Protein AF-A0A8T5A8F9-F1 (afdb_monomer)

Sequence (119 aa):
MREKPCGLSSVQFSYGGITLTHRQEPTAAGVIIHLHKEDAMFGSHRSMHLAIAKGVNMRRLVAETLGGKTGTNKGKGGHMHWFDPIVNFWRVPIVGAVWPHAGAALAFKMKGKDNVAVV

Solvent-accessible surface area (backbone atoms only — not comparable to full-atom values): 6823 Å² total; per-residue (Å²): 143,77,86,79,81,80,86,67,91,76,71,76,73,76,85,68,82,78,60,76,38,82,95,43,48,66,62,24,56,68,53,44,81,76,53,61,54,81,24,39,38,46,28,48,54,62,29,52,40,43,44,53,58,54,59,50,60,63,69,26,50,51,28,9,47,73,48,29,68,73,11,61,56,46,23,75,38,31,77,50,36,47,47,39,81,87,35,30,36,38,38,31,52,54,86,75,64,41,62,71,57,48,52,52,32,54,53,23,56,77,68,74,42,96,51,55,53,48,101

Foldseek 3Di:
DDDDPPDPPPQPQVPPDAQEDPPCLVVLVVVLVPADLQAAEEAEQNCPSNCVSLPPDPVQQVCLQRLDCSHQVGVPCHNQFHAHNRSNYTYDHDPPPSVVVQCVQVVCVVVVHPHHYHD

Nearest PDB structures (foldseek):
  3exg-assembly6_W  TM=9.117E-01  e=4.578E-07  Homo sapiens
  3exh-assembly2_E  TM=9.179E-01  e=1.067E-06  Homo sapiens
  3exg-assembly8_3  TM=9.126E-01  e=1.684E-06  Homo sapiens
  3exg-assembly4_O  TM=9.006E-01  e=1.385E-06  Homo sapiens
  6cer-assembly1_C  TM=9.119E-01  e=3.679E-06  Homo sapiens

Radius of gyration: 17.14 Å; Cα contacts (8 Å, |Δi|>4): 182; chains: 1; bounding box: 29×31×66 Å

pLDDT: mean 85.23, std 20.07, range [26.69, 98.12]

Secondary structure (DSSP, 8-state):
--PPP-S-TT-----------TT-HHHHHHHHTT--TTSEEEE-TT-HHHHHHTT--HHHHHHHHTT-TTSTTTTSSTTT--EETTTTEEE--STTTTGGGGHHHHHHHHTT----EE-

Mean predicted aligned error: 7.46 Å

Structure (mmCIF, N/CA/C/O backbone):
data_AF-A0A8T5A8F9-F1
#
_entry.id   AF-A0A8T5A8F9-F1
#
loop_
_atom_site.group_PDB
_atom_site.id
_atom_site.type_symbol
_atom_site.label_atom_id
_atom_site.label_alt_id
_atom_site.label_comp_id
_atom_site.label_asym_id
_atom_site.label_entity_id
_atom_site.label_seq_id
_atom_site.pdbx_PDB_ins_code
_atom_site.Cartn_x
_atom_site.Cartn_y
_atom_site.Cartn_z
_atom_site.occupancy
_atom_site.B_iso_or_equiv
_atom_site.auth_seq_id
_atom_site.auth_comp_id
_atom_site.auth_asym_id
_atom_site.auth_atom_id
_atom_site.pdbx_PDB_model_num
ATOM 1 N N . MET A 1 1 ? 12.887 1.770 -52.332 1.00 34.00 1 MET A N 1
ATOM 2 C CA . MET A 1 1 ? 12.378 0.522 -51.722 1.00 34.00 1 MET A CA 1
ATOM 3 C C . MET A 1 1 ? 13.400 0.011 -50.711 1.00 34.00 1 MET A C 1
ATOM 5 O O . MET A 1 1 ? 14.345 -0.659 -51.093 1.00 34.00 1 MET A O 1
ATOM 9 N N . ARG A 1 2 ? 13.272 0.394 -49.438 1.00 28.30 2 ARG A N 1
ATOM 10 C CA . ARG A 1 2 ? 13.910 -0.286 -48.300 1.00 28.30 2 ARG A CA 1
ATOM 11 C C . ARG A 1 2 ? 12.862 -0.314 -47.199 1.00 28.30 2 ARG A C 1
ATOM 13 O O . ARG A 1 2 ? 12.291 0.724 -46.871 1.00 28.30 2 ARG A O 1
ATOM 20 N N . GLU A 1 3 ? 12.526 -1.518 -46.774 1.00 33.78 3 GLU A N 1
ATOM 21 C CA . GLU A 1 3 ? 11.400 -1.823 -45.904 1.00 33.78 3 GLU A CA 1
ATOM 22 C C . GLU A 1 3 ? 11.556 -1.144 -44.540 1.00 33.78 3 GLU A C 1
ATOM 24 O O . GLU A 1 3 ? 12.633 -1.141 -43.946 1.00 33.78 3 GLU A O 1
ATOM 29 N N . LYS A 1 4 ? 10.472 -0.526 -44.060 1.00 30.77 4 LYS A N 1
ATOM 30 C CA . LYS A 1 4 ? 10.391 0.042 -42.714 1.00 30.77 4 LYS A CA 1
ATOM 31 C C . LYS A 1 4 ? 10.231 -1.115 -41.720 1.00 30.77 4 LYS A C 1
ATOM 33 O O . LYS A 1 4 ? 9.219 -1.810 -41.809 1.00 30.77 4 LYS A O 1
ATOM 38 N N . PRO A 1 5 ? 11.142 -1.305 -40.750 1.00 35.00 5 PRO A N 1
ATOM 39 C CA . PRO A 1 5 ? 10.903 -2.231 -39.656 1.00 35.00 5 PRO A CA 1
ATOM 40 C C . PRO A 1 5 ? 9.732 -1.694 -38.836 1.00 35.00 5 PRO A C 1
ATOM 42 O O . PRO A 1 5 ? 9.750 -0.555 -38.364 1.00 35.00 5 PRO A O 1
ATOM 45 N N . CYS A 1 6 ? 8.686 -2.499 -38.705 1.00 29.19 6 CYS A N 1
ATOM 46 C CA . CYS A 1 6 ? 7.552 -2.223 -37.841 1.00 29.19 6 CYS A CA 1
ATOM 47 C C . CYS A 1 6 ? 8.036 -2.106 -36.384 1.00 29.19 6 CYS A C 1
ATOM 49 O O . CYS A 1 6 ? 8.247 -3.113 -35.723 1.00 29.19 6 CYS A O 1
ATOM 51 N N . GLY A 1 7 ? 8.280 -0.873 -35.926 1.00 31.39 7 GLY A N 1
ATOM 52 C CA . GLY A 1 7 ? 7.985 -0.330 -34.590 1.00 31.39 7 GLY A CA 1
ATOM 53 C C . GLY A 1 7 ? 8.422 -1.054 -33.306 1.00 31.39 7 GLY A C 1
ATOM 54 O O . GLY A 1 7 ? 8.072 -0.565 -32.238 1.00 31.39 7 GLY A O 1
ATOM 55 N N . LEU A 1 8 ? 9.151 -2.170 -33.354 1.00 36.25 8 LEU A N 1
ATOM 56 C CA . LEU A 1 8 ? 9.550 -2.948 -32.170 1.00 36.25 8 LEU A CA 1
ATOM 57 C C . LEU A 1 8 ? 11.026 -2.791 -31.779 1.00 36.25 8 LEU A C 1
ATOM 59 O O . LEU A 1 8 ? 11.438 -3.303 -30.743 1.00 36.25 8 LEU A O 1
ATOM 63 N N . SER A 1 9 ? 11.832 -2.066 -32.557 1.00 26.69 9 SER A N 1
ATOM 64 C CA . SER A 1 9 ? 13.288 -1.991 -32.360 1.00 26.69 9 SER A CA 1
ATOM 65 C C . SER A 1 9 ? 13.777 -0.805 -31.513 1.00 26.69 9 SER A C 1
ATOM 67 O O . SER A 1 9 ? 14.969 -0.517 -31.512 1.00 26.69 9 SER A O 1
ATOM 69 N N . SER A 1 10 ? 12.892 -0.103 -30.795 1.00 29.20 10 SER A N 1
ATOM 70 C CA . SER A 1 10 ? 13.265 1.018 -29.908 1.00 29.20 10 SER A CA 1
ATOM 71 C C . SER A 1 10 ? 12.609 0.983 -28.525 1.00 29.20 10 SER A C 1
ATOM 73 O O . SER A 1 10 ? 12.695 1.955 -27.776 1.00 29.20 10 SER A O 1
ATOM 75 N N . VAL A 1 11 ? 12.006 -0.144 -28.131 1.00 36.97 11 VAL A N 1
ATOM 76 C CA . VAL A 1 11 ? 11.713 -0.391 -26.715 1.00 36.97 11 VAL A CA 1
ATOM 77 C C . VAL A 1 11 ? 13.002 -0.919 -26.094 1.00 36.97 11 VAL A C 1
ATOM 79 O O . VAL A 1 11 ? 13.253 -2.121 -26.084 1.00 36.97 11 VAL A O 1
ATOM 82 N N . GLN A 1 12 ? 13.848 -0.018 -25.589 1.00 32.62 12 GLN A N 1
ATOM 83 C CA . GLN A 1 12 ? 14.759 -0.377 -24.505 1.00 32.62 12 GLN A CA 1
ATOM 84 C C . GLN A 1 12 ? 13.871 -0.871 -23.357 1.00 32.62 12 GLN A C 1
ATOM 86 O O . GLN A 1 12 ? 13.381 -0.080 -22.554 1.00 32.62 12 GLN A O 1
ATOM 91 N N . PHE A 1 13 ? 13.589 -2.178 -23.324 1.00 41.94 13 PHE A N 1
ATOM 92 C CA . PHE A 1 13 ? 13.074 -2.843 -22.136 1.00 41.94 13 PHE A CA 1
ATOM 93 C C . PHE A 1 13 ? 14.080 -2.516 -21.043 1.00 41.94 13 PHE A C 1
ATOM 95 O O . PHE A 1 13 ? 15.211 -2.998 -21.080 1.00 41.94 13 PHE A O 1
ATOM 102 N N . SER A 1 14 ? 13.714 -1.608 -20.143 1.00 41.47 14 SER A N 1
ATOM 103 C CA . SER A 1 14 ? 14.581 -1.209 -19.046 1.00 41.47 14 SER A CA 1
ATOM 104 C C . SER A 1 14 ? 14.785 -2.448 -18.173 1.00 41.47 14 SER A C 1
ATOM 106 O O . SER A 1 14 ? 13.909 -2.825 -17.398 1.00 41.47 14 SER A O 1
ATOM 108 N N . TYR A 1 15 ? 15.903 -3.146 -18.391 1.00 47.22 15 TYR A N 1
ATOM 109 C CA . TYR A 1 15 ? 16.319 -4.393 -17.746 1.00 47.22 15 TYR A CA 1
ATOM 110 C C . TYR A 1 15 ? 16.742 -4.117 -16.288 1.00 47.22 15 TYR A C 1
ATOM 112 O O . TYR A 1 15 ? 17.860 -4.391 -15.869 1.00 47.22 15 TYR A O 1
ATOM 120 N N . GLY A 1 16 ? 15.851 -3.536 -15.488 1.00 56.28 16 GLY A N 1
ATOM 121 C CA . GLY A 1 16 ? 15.905 -3.669 -14.037 1.00 56.28 16 GLY A CA 1
ATOM 122 C C . GLY A 1 16 ? 15.150 -4.944 -13.687 1.00 56.28 16 GLY A C 1
ATOM 123 O O . GLY A 1 16 ? 13.940 -4.991 -13.898 1.00 56.28 16 GLY A O 1
ATOM 124 N N . GLY A 1 17 ? 15.851 -5.990 -13.239 1.00 67.19 17 GLY A N 1
ATOM 125 C CA . GLY A 1 17 ? 15.245 -7.292 -12.930 1.00 67.19 17 GLY A CA 1
ATOM 126 C C . GLY A 1 17 ? 14.016 -7.187 -12.019 1.00 67.19 17 GLY A C 1
ATOM 127 O O . GLY A 1 17 ? 13.901 -6.255 -11.235 1.00 67.19 17 GLY A O 1
ATOM 128 N N . ILE A 1 18 ? 13.082 -8.135 -12.117 1.00 80.88 18 ILE A N 1
ATOM 129 C CA . ILE A 1 18 ? 11.840 -8.124 -11.332 1.00 80.88 18 ILE A CA 1
ATOM 130 C C . ILE A 1 18 ? 12.010 -8.857 -9.996 1.00 80.88 18 ILE A C 1
ATOM 132 O O . ILE A 1 18 ? 12.569 -9.953 -9.937 1.00 80.88 18 ILE A O 1
ATOM 136 N N . THR A 1 19 ? 11.486 -8.287 -8.909 1.00 84.31 19 THR A N 1
ATOM 137 C CA . THR A 1 19 ? 11.501 -8.939 -7.596 1.00 84.31 19 THR A CA 1
ATOM 138 C C . THR A 1 19 ? 10.382 -9.975 -7.488 1.00 84.31 19 THR A C 1
ATOM 140 O O . THR A 1 19 ? 9.199 -9.650 -7.353 1.00 84.31 19 THR A O 1
ATOM 143 N N . LEU A 1 20 ? 10.760 -11.253 -7.544 1.00 87.56 20 LEU A N 1
ATOM 144 C CA . LEU A 1 20 ? 9.828 -12.369 -7.404 1.00 87.56 20 LEU A CA 1
ATOM 145 C C . LEU A 1 20 ? 9.479 -12.618 -5.933 1.00 87.56 20 LEU A C 1
ATOM 147 O O . LEU A 1 20 ? 10.314 -12.497 -5.035 1.00 87.56 20 LEU A O 1
ATOM 151 N N . THR A 1 21 ? 8.226 -12.994 -5.693 1.00 87.50 21 THR A N 1
ATOM 152 C CA . THR A 1 21 ? 7.687 -13.296 -4.356 1.00 87.50 21 THR A CA 1
ATOM 153 C C . THR A 1 21 ? 7.168 -14.719 -4.255 1.00 87.50 21 THR A C 1
ATOM 155 O O . THR A 1 21 ? 6.218 -14.986 -3.523 1.00 87.50 21 THR A O 1
ATOM 158 N N . HIS A 1 22 ? 7.759 -15.626 -5.028 1.00 90.06 22 HIS A N 1
ATOM 159 C CA . HIS A 1 22 ? 7.375 -17.026 -4.986 1.00 90.06 22 HIS A CA 1
ATOM 160 C C . HIS A 1 22 ? 7.593 -17.600 -3.577 1.00 90.06 22 HIS A C 1
ATOM 162 O O . HIS A 1 22 ? 8.583 -17.265 -2.919 1.00 90.06 22 HIS A O 1
ATOM 168 N N . ARG A 1 23 ? 6.673 -18.460 -3.130 1.00 91.44 23 ARG A N 1
ATOM 169 C CA . ARG A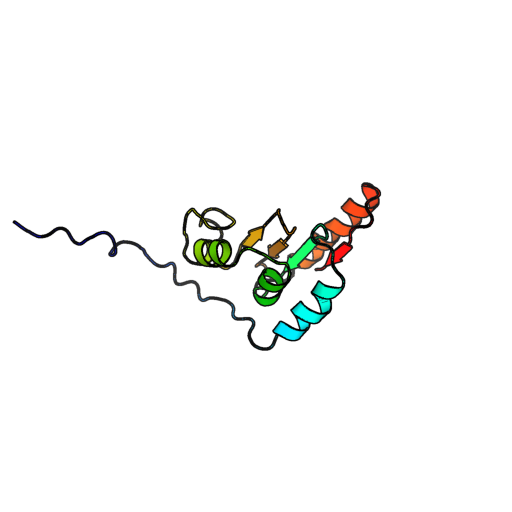 1 23 ? 6.607 -19.071 -1.786 1.00 91.44 23 ARG A CA 1
ATOM 170 C C . ARG A 1 23 ? 6.228 -18.124 -0.641 1.00 91.44 23 ARG A C 1
ATOM 172 O O . ARG A 1 23 ? 6.277 -18.531 0.516 1.00 91.44 23 ARG A O 1
ATOM 179 N N . GLN A 1 24 ? 5.861 -16.874 -0.927 1.00 91.75 24 GLN A N 1
ATOM 180 C CA . GLN A 1 24 ? 5.361 -15.908 0.070 1.00 91.75 24 GLN A CA 1
ATOM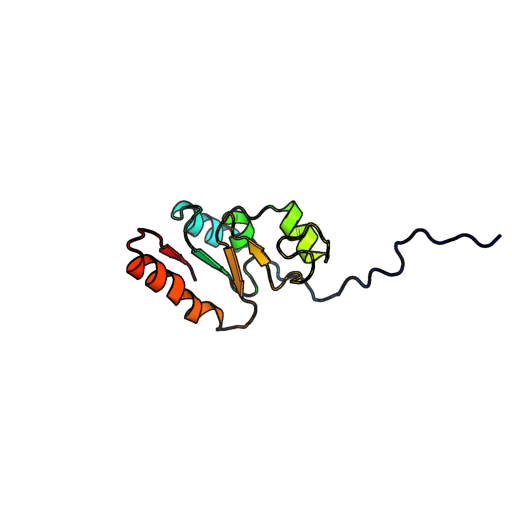 181 C C . GLN A 1 24 ? 3.862 -15.632 -0.069 1.00 91.75 24 GLN A C 1
ATOM 183 O O . GLN A 1 24 ? 3.299 -14.809 0.647 1.00 91.75 24 GLN A O 1
ATOM 188 N N . GLU A 1 25 ? 3.194 -16.340 -0.971 1.00 93.06 25 GLU A N 1
ATOM 189 C CA . GLU A 1 25 ? 1.754 -16.281 -1.182 1.00 93.06 25 GLU A CA 1
ATOM 190 C C . GLU A 1 25 ? 0.957 -16.535 0.117 1.00 93.06 25 GLU A C 1
ATOM 192 O O . GLU A 1 25 ? -0.001 -15.793 0.345 1.00 93.06 25 GLU A O 1
ATOM 197 N N . PRO A 1 26 ? 1.360 -17.460 1.025 1.00 94.25 26 PRO A N 1
ATOM 198 C CA . PRO A 1 26 ? 0.650 -17.665 2.290 1.00 94.25 26 PRO A CA 1
ATOM 199 C C . PRO A 1 26 ? 0.624 -16.426 3.192 1.00 94.25 26 PRO A C 1
ATOM 201 O O . PRO A 1 26 ? -0.386 -16.165 3.838 1.00 94.25 26 PRO A O 1
ATOM 204 N N . THR A 1 27 ? 1.698 -15.628 3.211 1.00 93.00 27 THR A N 1
ATOM 205 C CA . THR A 1 27 ? 1.755 -14.387 4.001 1.00 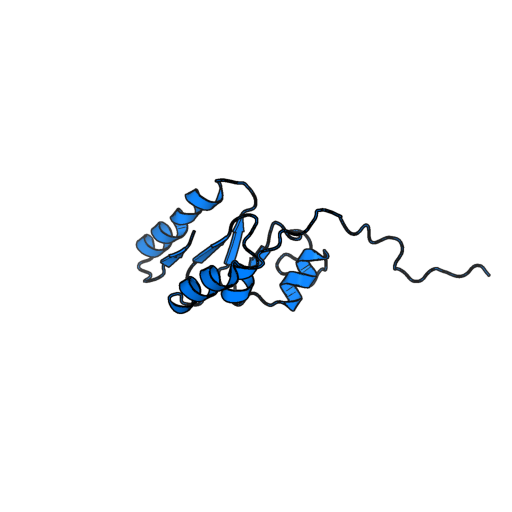93.00 27 THR A CA 1
ATOM 206 C C . THR A 1 27 ? 0.743 -13.370 3.488 1.00 93.00 27 THR A C 1
ATOM 208 O O . THR A 1 27 ? 0.023 -12.762 4.274 1.00 93.00 27 THR A O 1
ATOM 211 N N . ALA A 1 28 ? 0.642 -13.213 2.166 1.00 93.25 28 ALA A N 1
ATOM 212 C CA . ALA A 1 28 ? -0.348 -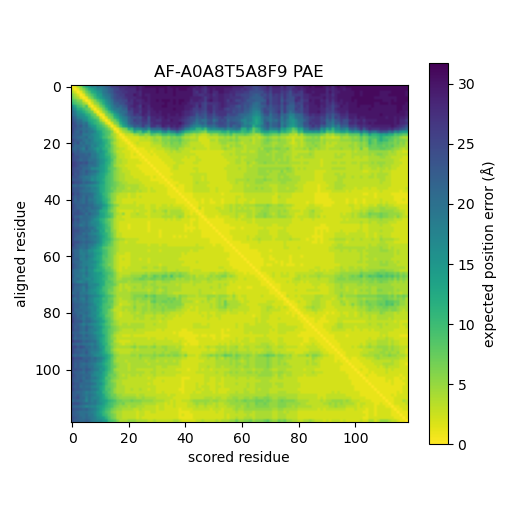12.317 1.582 1.00 93.25 28 ALA A CA 1
ATOM 213 C C . ALA A 1 28 ? -1.779 -12.814 1.820 1.00 93.25 28 ALA A C 1
ATOM 215 O O . ALA A 1 28 ? -2.637 -12.016 2.190 1.00 93.25 28 ALA A O 1
ATOM 216 N N . ALA A 1 29 ? -2.020 -14.119 1.661 1.00 94.25 29 ALA A N 1
ATOM 217 C CA . ALA A 1 29 ? -3.324 -14.729 1.898 1.00 94.25 29 ALA A CA 1
ATOM 218 C C . ALA A 1 29 ? -3.777 -14.592 3.362 1.00 94.25 29 ALA A C 1
ATOM 220 O O . ALA A 1 29 ? -4.921 -14.232 3.609 1.00 94.25 29 ALA A O 1
ATOM 221 N N . GLY A 1 30 ? -2.884 -14.821 4.328 1.00 95.44 30 GLY A N 1
ATOM 222 C CA . GLY A 1 30 ? -3.212 -14.719 5.752 1.00 95.44 30 GLY A CA 1
ATOM 223 C C . GLY A 1 30 ? -3.490 -13.290 6.216 1.00 95.44 30 GLY A C 1
ATOM 224 O O . GLY A 1 30 ? -4.343 -13.074 7.065 1.00 95.44 30 GLY A O 1
ATOM 225 N N . VAL A 1 31 ? -2.808 -12.297 5.642 1.00 94.75 31 VAL A N 1
ATOM 226 C CA . VAL A 1 31 ? -3.027 -10.889 6.002 1.00 94.75 31 VAL A CA 1
ATOM 227 C C . VAL A 1 31 ? -4.296 -10.345 5.351 1.00 94.75 31 VAL A C 1
ATOM 229 O O . VAL A 1 31 ? -5.077 -9.656 6.003 1.00 94.75 31 VAL A O 1
ATOM 232 N N . ILE A 1 32 ? -4.524 -10.643 4.067 1.00 94.88 32 ILE A N 1
ATOM 233 C CA . ILE A 1 32 ? -5.581 -9.974 3.305 1.00 94.88 32 ILE A CA 1
ATOM 234 C C . ILE A 1 32 ? -6.995 -10.343 3.756 1.00 94.88 32 ILE A C 1
ATOM 236 O O . ILE A 1 32 ? -7.892 -9.513 3.655 1.00 94.88 32 ILE A O 1
ATOM 240 N N . ILE A 1 33 ? -7.197 -11.548 4.297 1.00 95.44 33 ILE A N 1
ATOM 241 C CA . ILE A 1 33 ? -8.507 -11.997 4.799 1.00 95.44 33 ILE A CA 1
ATOM 242 C C . ILE A 1 33 ? -9.034 -11.144 5.963 1.00 95.44 33 ILE A C 1
ATOM 244 O O . ILE A 1 33 ? -10.224 -11.188 6.258 1.00 95.44 33 ILE A O 1
ATOM 248 N N . HIS A 1 34 ? -8.162 -10.370 6.610 1.00 95.00 34 HIS A N 1
ATOM 249 C CA . HIS A 1 34 ? -8.501 -9.491 7.726 1.00 95.00 34 HIS A CA 1
ATOM 250 C C . H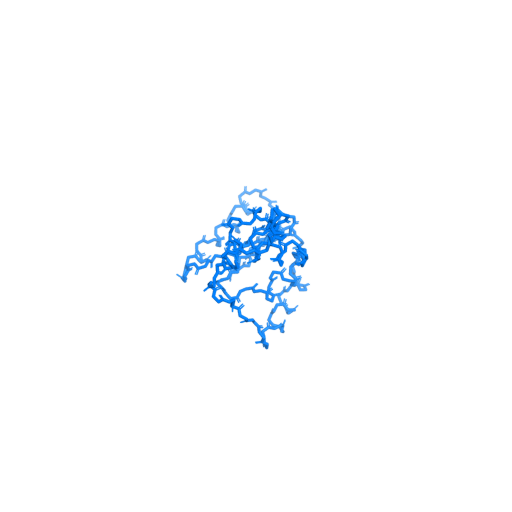IS A 1 34 ? -8.578 -8.010 7.331 1.00 95.00 34 HIS A C 1
ATOM 252 O O . HIS A 1 34 ? -8.789 -7.173 8.203 1.00 95.00 34 HIS A O 1
ATOM 258 N N . LEU A 1 35 ? -8.382 -7.672 6.052 1.00 95.38 35 LEU A N 1
ATOM 259 C CA . LEU A 1 35 ? -8.352 -6.288 5.583 1.00 95.38 35 LEU A CA 1
ATOM 260 C C . LEU A 1 35 ? -9.549 -5.961 4.701 1.00 95.38 35 LEU A C 1
ATOM 262 O O . LEU A 1 35 ? -9.891 -6.695 3.773 1.00 95.38 35 LEU A O 1
ATOM 266 N N . HIS A 1 36 ? -10.104 -4.775 4.914 1.00 94.62 36 HIS A N 1
ATOM 267 C CA . HIS A 1 36 ? -11.019 -4.144 3.981 1.00 94.62 36 HIS A CA 1
ATOM 268 C C . HIS A 1 36 ? -10.250 -3.515 2.815 1.00 94.62 36 HIS A C 1
ATOM 270 O O . HIS A 1 36 ? -9.027 -3.337 2.844 1.00 94.62 36 HIS A O 1
ATOM 276 N N . LYS A 1 37 ? -10.956 -3.176 1.737 1.00 93.00 37 LYS A N 1
ATOM 277 C CA . LYS A 1 37 ? -10.342 -2.600 0.531 1.00 93.00 37 LYS A CA 1
ATOM 278 C C . LYS A 1 37 ? -9.762 -1.206 0.794 1.00 93.00 37 LYS A C 1
ATOM 280 O O . LYS A 1 37 ? -8.777 -0.814 0.177 1.00 93.00 37 LYS A O 1
ATOM 285 N N . GLU A 1 38 ? -10.367 -0.495 1.732 1.00 94.56 38 GLU A N 1
ATOM 286 C CA . GLU A 1 38 ? -10.075 0.872 2.141 1.00 94.56 38 GLU A CA 1
ATOM 287 C C . GLU A 1 38 ? -8.850 0.953 3.062 1.00 94.56 38 GLU A C 1
ATOM 289 O O . GLU A 1 38 ? -8.200 2.001 3.131 1.00 94.56 38 GLU A O 1
ATOM 294 N N . ASP A 1 39 ? -8.499 -0.154 3.724 1.00 96.81 39 ASP A N 1
ATOM 295 C CA . ASP A 1 39 ? -7.329 -0.235 4.596 1.00 96.81 39 ASP A CA 1
ATOM 296 C C . ASP A 1 39 ? -6.043 -0.060 3.802 1.00 96.81 39 ASP A C 1
ATOM 298 O O . ASP A 1 39 ? -5.897 -0.591 2.696 1.00 96.81 39 ASP A O 1
ATOM 302 N N . ALA A 1 40 ? -5.093 0.670 4.376 1.00 96.50 40 ALA A N 1
ATOM 303 C CA . ALA A 1 40 ? -3.840 0.962 3.704 1.00 96.50 40 ALA A CA 1
ATOM 304 C C . ALA A 1 40 ? -2.899 -0.241 3.777 1.00 96.50 40 ALA A C 1
ATOM 306 O O . ALA A 1 40 ? -2.690 -0.814 4.846 1.00 96.50 40 ALA A O 1
ATOM 307 N N . MET A 1 41 ? -2.299 -0.599 2.645 1.00 96.44 41 MET A N 1
ATOM 308 C CA . MET A 1 41 ? -1.285 -1.644 2.583 1.00 96.44 41 MET A CA 1
ATOM 309 C C . MET A 1 41 ? -0.012 -1.100 1.946 1.00 96.44 41 MET A C 1
ATOM 311 O O . MET A 1 41 ? 0.005 -0.746 0.764 1.00 96.44 41 MET A O 1
ATOM 315 N N . PHE A 1 42 ? 1.057 -1.061 2.731 1.00 96.31 42 PHE A N 1
ATOM 316 C CA . PHE A 1 42 ? 2.379 -0.644 2.300 1.00 96.31 42 PHE A CA 1
ATOM 317 C C . PHE A 1 42 ? 3.261 -1.880 2.153 1.00 96.31 42 PHE A C 1
ATOM 319 O O . PHE A 1 42 ? 3.452 -2.648 3.083 1.00 96.31 42 PHE A O 1
ATOM 326 N N . GLY A 1 43 ? 3.768 -2.105 0.948 1.00 93.50 43 GLY A N 1
ATOM 327 C CA . GLY A 1 43 ? 4.658 -3.209 0.631 1.00 93.50 43 GLY A CA 1
ATOM 328 C C . GLY A 1 43 ? 6.088 -2.734 0.404 1.00 93.50 43 GLY A C 1
ATOM 329 O O . GLY A 1 43 ? 6.318 -1.657 -0.140 1.00 93.50 43 GLY A O 1
ATOM 330 N N . SER A 1 44 ? 7.067 -3.572 0.740 1.00 92.69 44 SER A N 1
ATOM 331 C CA . SER A 1 44 ? 8.484 -3.327 0.438 1.00 92.69 44 SER A CA 1
ATOM 332 C C . SER A 1 44 ? 8.811 -3.473 -1.059 1.00 92.69 44 SER A C 1
ATOM 334 O O . SER A 1 44 ? 7.939 -3.745 -1.891 1.00 92.69 44 SER A O 1
ATOM 336 N N . HIS A 1 45 ? 10.096 -3.411 -1.419 1.00 90.25 45 HIS A N 1
ATOM 337 C CA . HIS A 1 45 ? 10.586 -3.742 -2.763 1.00 90.25 45 HIS A CA 1
ATOM 338 C C . HIS A 1 45 ? 10.214 -5.157 -3.247 1.00 90.25 45 HIS A C 1
ATOM 340 O O . HIS A 1 45 ? 10.307 -5.420 -4.444 1.00 90.25 45 HIS A O 1
ATOM 346 N N . ARG A 1 46 ? 9.788 -6.073 -2.361 1.00 90.38 46 ARG A N 1
ATOM 347 C CA . ARG A 1 46 ? 9.432 -7.469 -2.679 1.00 90.38 46 ARG A CA 1
ATOM 348 C C . ARG A 1 46 ? 7.975 -7.778 -2.310 1.00 90.38 46 ARG A C 1
ATOM 350 O O . ARG A 1 46 ? 7.693 -8.731 -1.599 1.00 90.38 46 ARG A O 1
ATOM 357 N N . SER A 1 47 ? 7.033 -6.967 -2.785 1.00 91.94 47 SER A N 1
ATOM 358 C CA . SER A 1 47 ? 5.624 -6.984 -2.342 1.00 91.94 47 SER A CA 1
ATOM 359 C C . SER A 1 47 ? 4.608 -7.383 -3.422 1.00 91.94 47 SER A C 1
ATOM 361 O O . SER A 1 47 ? 3.445 -6.997 -3.368 1.00 91.94 47 SER A O 1
ATOM 363 N N . MET A 1 48 ? 5.017 -8.157 -4.435 1.00 92.81 48 MET A N 1
ATOM 364 C CA . MET A 1 48 ? 4.122 -8.528 -5.542 1.00 92.81 48 MET A CA 1
ATOM 365 C C . MET A 1 48 ? 2.948 -9.402 -5.092 1.00 92.81 48 MET A C 1
ATOM 367 O O . MET A 1 48 ? 1.809 -9.078 -5.409 1.00 92.81 48 MET A O 1
ATOM 371 N N . HIS A 1 49 ? 3.217 -10.443 -4.306 1.00 93.25 49 HIS A N 1
ATOM 372 C CA . HIS A 1 49 ? 2.194 -11.243 -3.629 1.00 93.25 49 HIS A CA 1
ATOM 373 C C . HIS A 1 49 ? 1.161 -10.383 -2.876 1.00 93.25 49 HIS A C 1
ATOM 375 O O . HIS A 1 49 ? -0.035 -10.618 -3.021 1.00 93.25 49 HIS A O 1
ATOM 381 N N . LEU A 1 50 ? 1.602 -9.346 -2.150 1.00 94.75 50 LEU A N 1
ATOM 382 C CA . LEU A 1 50 ? 0.719 -8.426 -1.421 1.00 94.75 50 LEU A CA 1
ATOM 383 C C . LEU A 1 50 ? -0.132 -7.570 -2.367 1.00 94.75 50 LEU A C 1
ATOM 385 O O . LEU A 1 50 ? -1.332 -7.450 -2.153 1.00 94.75 50 LEU A O 1
ATO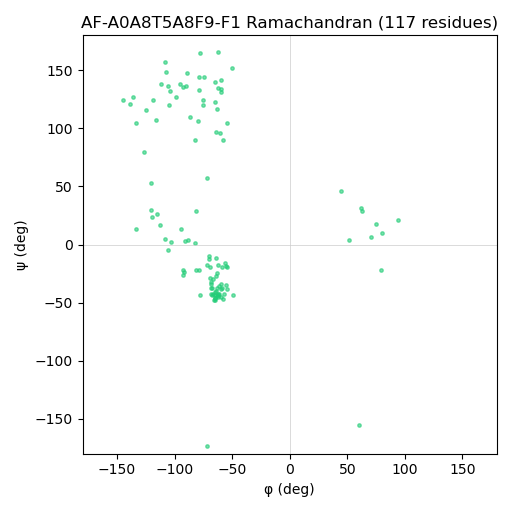M 389 N N . ALA A 1 51 ? 0.456 -7.029 -3.439 1.00 94.25 51 ALA A N 1
ATOM 390 C CA . ALA A 1 51 ? -0.273 -6.242 -4.437 1.00 94.25 51 ALA A CA 1
ATOM 391 C C . ALA A 1 51 ? -1.394 -7.056 -5.104 1.00 94.25 51 ALA A C 1
ATOM 393 O O . ALA A 1 51 ? -2.520 -6.582 -5.250 1.00 94.25 51 ALA A O 1
ATOM 394 N N . ILE A 1 52 ? -1.084 -8.297 -5.492 1.00 93.88 52 ILE A N 1
ATOM 395 C CA . ILE A 1 52 ? -2.049 -9.205 -6.119 1.00 93.88 52 ILE A CA 1
ATOM 396 C C . ILE A 1 52 ? -3.147 -9.572 -5.121 1.00 93.88 52 ILE A C 1
ATOM 398 O O . ILE A 1 52 ? -4.323 -9.460 -5.458 1.00 93.88 52 ILE A O 1
ATOM 402 N N . ALA A 1 53 ? -2.782 -9.947 -3.892 1.00 94.56 53 ALA A N 1
ATOM 403 C CA . ALA A 1 53 ? -3.750 -10.294 -2.856 1.00 94.56 53 ALA A CA 1
ATOM 404 C C . ALA A 1 53 ? -4.674 -9.118 -2.512 1.00 94.56 53 ALA A C 1
ATOM 406 O O . ALA A 1 53 ? -5.884 -9.301 -2.450 1.00 94.56 53 ALA A O 1
ATOM 407 N N . LYS A 1 54 ? -4.133 -7.897 -2.395 1.00 95.25 54 LYS A N 1
ATOM 408 C CA . LYS A 1 54 ? -4.907 -6.668 -2.142 1.00 95.25 54 LYS A CA 1
ATOM 409 C C . LYS A 1 54 ? -5.872 -6.306 -3.275 1.00 95.25 54 LYS A C 1
ATOM 411 O O . LYS A 1 54 ? -6.749 -5.468 -3.086 1.00 95.25 54 LYS A O 1
ATOM 416 N N . GLY A 1 55 ? -5.752 -6.955 -4.433 1.00 94.00 55 GLY A N 1
ATOM 417 C CA . GLY A 1 55 ? -6.675 -6.800 -5.553 1.00 94.00 55 GLY A CA 1
ATOM 418 C C . GLY A 1 55 ? -6.239 -5.758 -6.578 1.00 94.00 55 GLY A C 1
ATOM 419 O O . GLY A 1 55 ? -7.074 -5.274 -7.344 1.00 94.00 55 GLY A O 1
ATOM 420 N N . VAL A 1 56 ? -4.948 -5.406 -6.627 1.00 94.81 56 VAL A N 1
ATOM 421 C CA . VAL A 1 56 ? -4.419 -4.552 -7.700 1.00 94.81 56 VAL A CA 1
ATOM 422 C C . VAL A 1 56 ? -4.662 -5.238 -9.043 1.00 94.81 56 VAL A C 1
ATOM 424 O O . VAL A 1 56 ? -4.395 -6.429 -9.220 1.00 94.81 56 VAL A O 1
ATOM 427 N N . ASN A 1 57 ? -5.160 -4.485 -10.026 1.00 94.69 57 ASN A N 1
ATOM 428 C CA . ASN A 1 57 ? -5.475 -5.056 -11.330 1.00 94.69 57 ASN A CA 1
ATOM 429 C C . ASN A 1 57 ? -4.210 -5.596 -12.020 1.00 94.69 57 ASN A C 1
ATOM 431 O O . ASN A 1 57 ? -3.320 -4.836 -12.406 1.00 94.69 57 ASN A O 1
ATOM 435 N N . MET A 1 58 ? -4.173 -6.910 -12.250 1.00 93.62 58 MET A N 1
ATOM 436 C CA . MET A 1 58 ? -3.004 -7.601 -12.798 1.00 93.62 58 MET A CA 1
ATOM 437 C C . MET A 1 58 ? -2.584 -7.076 -14.177 1.00 93.62 58 MET A C 1
ATOM 439 O O . MET A 1 58 ? -1.394 -6.915 -14.433 1.00 93.62 58 MET A O 1
ATOM 443 N N . ARG A 1 59 ? -3.540 -6.736 -15.054 1.00 93.69 59 ARG A N 1
ATOM 444 C CA . ARG A 1 59 ? -3.221 -6.189 -16.384 1.00 93.69 59 ARG A CA 1
ATOM 445 C C . ARG A 1 59 ? -2.543 -4.826 -16.274 1.00 93.69 59 ARG A C 1
ATOM 447 O O . ARG A 1 59 ? -1.577 -4.573 -16.986 1.00 93.69 59 ARG A O 1
ATOM 454 N N . ARG A 1 60 ? -3.016 -3.965 -15.366 1.00 93.44 60 ARG A N 1
ATOM 455 C CA . ARG A 1 60 ? -2.405 -2.649 -15.107 1.00 93.44 60 ARG A CA 1
ATOM 456 C C . ARG A 1 60 ? -1.033 -2.787 -14.449 1.00 93.44 60 ARG A C 1
ATOM 458 O O . ARG A 1 60 ? -0.122 -2.045 -14.785 1.00 93.44 60 ARG A O 1
ATOM 465 N N . LEU A 1 61 ? -0.860 -3.748 -13.551 1.00 92.12 61 LEU A N 1
ATOM 466 C CA . LEU A 1 61 ? 0.409 -3.993 -12.866 1.00 92.12 61 LEU A CA 1
ATOM 467 C C . LEU A 1 61 ? 1.487 -4.524 -13.826 1.00 92.12 61 LEU A C 1
ATOM 469 O O . LEU A 1 61 ? 2.621 -4.040 -13.817 1.00 92.12 61 LEU A O 1
ATOM 473 N N . VAL A 1 62 ? 1.124 -5.454 -14.714 1.00 92.00 62 VAL A N 1
ATOM 474 C CA . VAL A 1 62 ? 2.013 -5.929 -15.786 1.00 92.00 62 VAL A CA 1
ATOM 475 C C . VAL A 1 62 ? 2.312 -4.796 -16.766 1.00 92.00 62 VAL A C 1
ATOM 477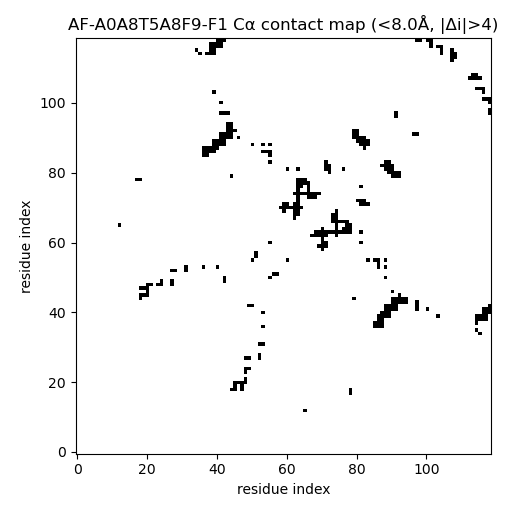 O O . VAL A 1 62 ? 3.476 -4.563 -17.080 1.00 92.00 62 VAL A O 1
ATOM 480 N N . ALA A 1 63 ? 1.299 -4.034 -17.193 1.00 92.69 63 ALA A N 1
ATOM 481 C CA . ALA A 1 63 ? 1.513 -2.879 -18.061 1.00 92.69 63 ALA A CA 1
ATOM 482 C C . ALA A 1 63 ? 2.479 -1.862 -17.435 1.00 92.69 63 ALA A C 1
ATOM 484 O O . ALA A 1 63 ? 3.373 -1.391 -18.124 1.00 92.69 63 ALA A O 1
ATOM 485 N N . GLU A 1 64 ? 2.362 -1.572 -16.136 1.00 91.94 64 GLU A N 1
ATOM 486 C CA . GLU A 1 64 ? 3.285 -0.674 -15.429 1.00 91.94 64 GLU A CA 1
ATOM 487 C C . GLU A 1 64 ? 4.710 -1.218 -15.411 1.00 91.94 64 GLU A C 1
ATOM 489 O O . GLU A 1 64 ? 5.663 -0.496 -15.690 1.00 91.94 64 GLU A O 1
ATOM 494 N N . THR A 1 65 ? 4.847 -2.510 -15.121 1.00 89.69 65 THR A N 1
ATOM 495 C CA . THR A 1 65 ? 6.139 -3.198 -15.070 1.00 89.69 65 THR A CA 1
ATOM 496 C C . THR A 1 65 ? 6.867 -3.139 -16.413 1.00 89.69 65 THR A C 1
ATOM 498 O O . THR A 1 65 ? 8.087 -3.014 -16.440 1.00 89.69 65 THR A O 1
ATOM 501 N N . LEU A 1 66 ? 6.119 -3.170 -17.519 1.00 89.88 66 LEU A N 1
ATOM 502 C CA . LEU A 1 66 ? 6.638 -3.068 -18.884 1.00 89.88 66 LEU A CA 1
ATOM 503 C C . LEU A 1 66 ? 6.769 -1.617 -19.394 1.00 89.88 66 LEU A C 1
ATOM 505 O O . LEU A 1 66 ? 7.093 -1.413 -20.560 1.00 89.88 66 LEU A O 1
ATOM 509 N N . GLY A 1 67 ? 6.499 -0.604 -18.562 1.00 88.69 67 GLY A N 1
ATOM 510 C CA . GLY A 1 67 ? 6.558 0.812 -18.958 1.00 88.69 67 GLY A CA 1
ATOM 511 C C . GLY A 1 67 ? 5.384 1.280 -19.834 1.00 88.69 67 GLY A C 1
ATOM 512 O O . GLY A 1 67 ? 5.455 2.312 -20.498 1.00 88.69 67 GLY A O 1
ATOM 513 N N . GLY A 1 68 ? 4.284 0.530 -19.858 1.00 88.88 68 GLY A N 1
ATOM 514 C CA . GLY A 1 68 ? 3.081 0.837 -20.624 1.00 88.88 68 GLY A CA 1
ATOM 515 C C . GLY A 1 68 ? 2.243 1.972 -20.023 1.00 88.88 68 GLY A C 1
ATOM 516 O O . GLY A 1 68 ? 2.052 2.075 -18.813 1.00 88.88 68 GLY A O 1
ATOM 517 N N . LYS A 1 69 ? 1.638 2.797 -20.889 1.00 91.19 69 LYS A N 1
ATOM 518 C CA . LYS A 1 69 ? 0.797 3.949 -20.492 1.00 91.19 69 LYS A CA 1
ATOM 519 C C . LYS A 1 69 ? -0.469 3.572 -19.713 1.00 91.19 69 LYS A C 1
ATOM 521 O O . LYS A 1 69 ? -1.001 4.401 -18.981 1.00 91.19 69 LYS A O 1
ATOM 526 N N . THR A 1 70 ? -0.961 2.347 -19.881 1.00 91.31 70 THR A N 1
ATOM 527 C CA . THR A 1 70 ? -2.122 1.796 -19.158 1.00 91.31 70 THR A CA 1
ATOM 528 C C . THR A 1 70 ? -1.764 1.262 -17.769 1.00 91.31 70 THR A C 1
ATOM 530 O O . THR A 1 70 ? -2.637 0.751 -17.061 1.00 91.31 70 THR A O 1
ATOM 533 N N . GLY A 1 71 ? -0.491 1.372 -17.377 1.00 89.44 71 GLY A N 1
ATOM 534 C CA . GLY A 1 71 ? -0.007 0.964 -16.071 1.00 89.44 71 GLY A CA 1
ATOM 535 C C . GLY A 1 71 ? -0.644 1.734 -14.913 1.00 89.44 71 GLY A C 1
ATOM 536 O O . GLY A 1 71 ? -1.294 2.769 -15.102 1.00 89.44 71 GLY A O 1
ATOM 537 N N . THR A 1 72 ? -0.480 1.227 -13.692 1.00 90.56 72 THR A N 1
ATOM 538 C CA . THR A 1 72 ? -1.006 1.864 -12.473 1.00 90.56 72 THR A CA 1
ATOM 539 C C . THR A 1 72 ? -0.523 3.313 -12.319 1.00 90.56 72 THR A C 1
ATOM 541 O O . THR A 1 72 ? -1.300 4.172 -11.918 1.00 90.56 72 THR A O 1
ATOM 544 N N . ASN A 1 73 ? 0.711 3.598 -12.751 1.00 91.50 73 ASN A N 1
ATOM 545 C CA . ASN A 1 73 ? 1.380 4.901 -12.710 1.00 91.50 73 ASN A CA 1
ATOM 546 C C . ASN A 1 73 ? 1.765 5.422 -14.107 1.00 91.50 73 ASN A C 1
ATOM 548 O O . ASN A 1 73 ? 2.640 6.281 -14.246 1.00 91.50 73 ASN A O 1
ATOM 552 N N . LYS A 1 74 ? 1.074 4.945 -15.152 1.00 91.12 74 LYS A N 1
ATOM 553 C CA . LYS A 1 74 ? 1.280 5.336 -16.557 1.00 91.12 74 LYS A CA 1
ATOM 554 C C . LYS A 1 74 ? 2.682 5.003 -17.095 1.00 91.12 74 LYS A C 1
ATOM 556 O O . LYS A 1 74 ? 3.190 5.730 -17.949 1.00 91.12 74 LYS A O 1
ATOM 561 N N . GLY A 1 75 ? 3.296 3.930 -16.598 1.00 87.12 75 GLY A N 1
ATOM 562 C CA . GLY A 1 75 ? 4.590 3.417 -17.053 1.00 87.12 75 GLY A CA 1
ATOM 563 C C . GLY A 1 75 ? 5.804 4.161 -16.494 1.00 87.12 75 GLY A C 1
ATOM 564 O O . GLY A 1 75 ? 6.913 3.960 -16.979 1.00 87.12 75 GLY A O 1
ATOM 565 N N . LYS A 1 76 ? 5.610 5.044 -15.506 1.00 88.94 76 LYS A N 1
ATOM 566 C CA . LYS A 1 76 ? 6.682 5.856 -14.906 1.00 88.94 76 LYS A CA 1
ATOM 567 C C . LYS A 1 76 ? 7.333 5.203 -13.690 1.00 88.94 76 LYS A C 1
ATOM 569 O O . LYS A 1 76 ? 8.447 5.569 -13.337 1.00 88.94 76 LYS A O 1
ATOM 574 N N . GLY A 1 77 ? 6.624 4.299 -13.021 1.00 86.62 77 GLY A N 1
ATOM 575 C CA . GLY A 1 77 ? 7.069 3.677 -11.780 1.00 86.62 77 GLY A CA 1
ATOM 576 C C . GLY A 1 77 ? 7.814 2.358 -11.975 1.00 86.62 77 GLY A C 1
ATOM 577 O O . GLY A 1 77 ? 8.635 1.981 -11.135 1.00 86.62 77 GLY A O 1
ATOM 578 N N . GLY A 1 78 ? 7.542 1.650 -13.074 1.00 88.00 78 GLY A N 1
ATOM 579 C CA . GLY A 1 78 ? 8.126 0.335 -13.335 1.00 88.00 78 GLY A CA 1
ATOM 580 C C . GLY A 1 78 ? 7.766 -0.686 -12.249 1.00 88.00 78 GLY A C 1
ATOM 581 O O . GLY A 1 78 ? 6.762 -0.550 -11.552 1.00 88.00 78 GLY A O 1
ATOM 582 N N . HIS A 1 79 ? 8.591 -1.721 -12.071 1.00 86.69 79 HIS A N 1
ATOM 583 C CA . HIS A 1 79 ? 8.329 -2.779 -11.082 1.00 86.69 79 HIS A CA 1
ATOM 584 C C . HIS A 1 79 ? 8.521 -2.338 -9.614 1.00 86.69 79 HIS A C 1
ATOM 586 O O . HIS A 1 79 ? 8.043 -3.011 -8.698 1.00 86.69 79 HIS A O 1
ATOM 592 N N . MET A 1 80 ? 9.230 -1.225 -9.377 1.00 90.69 80 MET A N 1
ATOM 593 C CA . MET A 1 80 ? 9.593 -0.757 -8.031 1.00 90.69 80 MET A CA 1
ATOM 594 C C . MET A 1 80 ? 8.597 0.226 -7.424 1.00 90.69 80 MET A C 1
ATOM 596 O O . MET A 1 80 ? 8.529 0.322 -6.202 1.00 90.69 80 MET A O 1
ATOM 600 N N . HIS A 1 81 ? 7.791 0.905 -8.239 1.00 91.38 81 HIS A N 1
ATOM 601 C CA . HIS A 1 81 ? 6.816 1.884 -7.766 1.00 91.38 81 HIS A CA 1
ATOM 602 C C . HIS A 1 81 ? 5.427 1.563 -8.313 1.00 91.38 81 HIS A C 1
ATOM 604 O O . HIS A 1 81 ? 4.960 2.170 -9.276 1.00 91.38 81 HIS A O 1
ATOM 610 N N . TRP A 1 82 ? 4.752 0.603 -7.684 1.00 92.44 82 TRP A N 1
ATOM 611 C CA . TRP A 1 82 ? 3.324 0.369 -7.893 1.00 92.44 82 TRP A CA 1
ATOM 612 C C . TRP A 1 82 ? 2.510 1.138 -6.869 1.00 92.44 82 TRP A C 1
ATOM 614 O O . TRP A 1 82 ? 2.823 1.139 -5.680 1.00 92.44 82 TRP A O 1
ATOM 624 N N . PHE A 1 83 ? 1.453 1.771 -7.347 1.00 93.75 83 PHE A N 1
ATOM 625 C CA . PHE A 1 83 ? 0.524 2.517 -6.522 1.00 93.75 83 PHE A CA 1
ATOM 626 C C . PHE A 1 83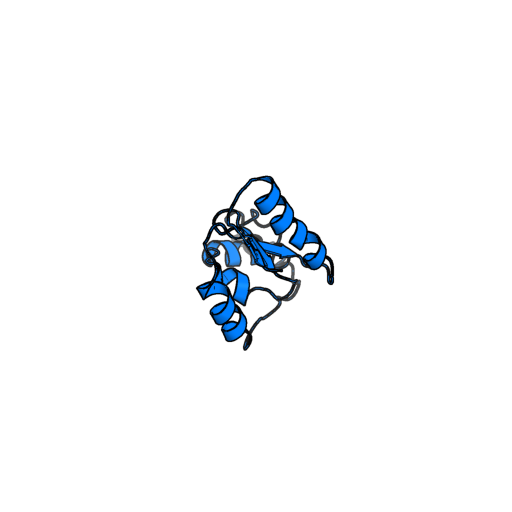 ? -0.870 2.345 -7.107 1.00 93.75 83 PHE A C 1
ATOM 628 O O . PHE A 1 83 ? -1.072 2.603 -8.293 1.00 93.75 83 PHE A O 1
ATOM 635 N N . ASP A 1 84 ? -1.812 1.881 -6.292 1.00 94.50 84 ASP A N 1
ATOM 636 C CA . ASP A 1 84 ? -3.208 1.755 -6.691 1.00 94.50 84 ASP A CA 1
ATOM 637 C C . ASP A 1 84 ? -4.114 2.334 -5.592 1.00 94.50 84 ASP A C 1
ATOM 639 O O . ASP A 1 84 ? -4.314 1.689 -4.558 1.00 94.50 84 ASP A O 1
ATOM 643 N N . PRO A 1 85 ? -4.679 3.540 -5.792 1.00 92.44 85 PRO A N 1
ATOM 644 C CA . PRO A 1 85 ? -5.560 4.161 -4.809 1.00 92.44 85 PRO A CA 1
ATOM 645 C C . PRO A 1 85 ? -6.903 3.438 -4.679 1.00 92.44 85 PRO A C 1
ATOM 647 O O . PRO A 1 85 ? -7.580 3.616 -3.673 1.00 92.44 85 PRO A O 1
ATOM 650 N N . ILE A 1 86 ? -7.302 2.624 -5.666 1.00 93.19 86 ILE A N 1
ATOM 651 C CA . ILE A 1 86 ? -8.592 1.921 -5.646 1.00 93.19 86 ILE A CA 1
ATOM 652 C C . ILE A 1 86 ? -8.602 0.871 -4.536 1.00 93.19 86 ILE A C 1
ATOM 654 O O . ILE A 1 86 ? -9.630 0.668 -3.899 1.00 93.19 86 ILE A O 1
ATOM 658 N N . VAL A 1 87 ? -7.470 0.206 -4.314 1.00 94.56 87 VAL A N 1
ATOM 659 C CA . VAL A 1 87 ? -7.284 -0.804 -3.261 1.00 94.56 87 VAL A CA 1
ATOM 660 C C . VAL A 1 87 ? -6.302 -0.335 -2.183 1.00 94.56 87 VAL A C 1
ATOM 662 O O . VAL A 1 87 ? -5.761 -1.148 -1.444 1.00 94.56 87 VAL A O 1
ATOM 665 N N . ASN A 1 88 ? -6.027 0.972 -2.135 1.00 95.50 88 ASN A N 1
ATOM 666 C CA . ASN A 1 88 ? -5.124 1.626 -1.187 1.00 95.50 88 ASN A CA 1
ATOM 667 C C . ASN A 1 88 ? -3.781 0.884 -0.977 1.00 95.50 88 ASN A C 1
ATOM 669 O O . ASN A 1 88 ? -3.331 0.667 0.152 1.00 95.50 88 ASN A O 1
ATOM 673 N N . PHE A 1 89 ? -3.155 0.472 -2.084 1.00 96.38 89 PHE A N 1
ATOM 674 C CA . PHE A 1 89 ? -1.884 -0.254 -2.091 1.00 96.38 89 PHE A CA 1
ATOM 675 C C . PHE A 1 89 ? -0.725 0.638 -2.535 1.00 96.38 89 PHE A C 1
ATOM 677 O O . PHE A 1 89 ? -0.813 1.332 -3.553 1.00 96.38 89 PHE A O 1
ATOM 684 N N . TRP A 1 90 ? 0.396 0.539 -1.822 1.00 95.44 90 TRP A N 1
ATOM 685 C CA . TRP A 1 90 ? 1.597 1.334 -2.050 1.00 95.44 90 TRP A CA 1
ATOM 686 C C . TRP A 1 90 ? 2.846 0.459 -1.983 1.00 95.44 90 TRP A C 1
ATOM 688 O O . TRP A 1 90 ? 3.082 -0.215 -0.986 1.00 95.44 90 TRP A O 1
ATOM 698 N N . ARG A 1 91 ? 3.694 0.499 -3.012 1.00 94.38 91 ARG A N 1
ATOM 699 C CA . ARG A 1 91 ? 5.019 -0.133 -2.985 1.00 94.38 91 ARG A CA 1
ATOM 700 C C . ARG A 1 91 ? 6.104 0.896 -2.683 1.00 94.38 91 ARG A C 1
ATOM 702 O O . ARG A 1 91 ? 6.243 1.885 -3.400 1.00 94.38 91 ARG A O 1
ATOM 709 N N . VAL A 1 92 ? 6.924 0.603 -1.678 1.00 94.56 92 VAL A N 1
ATOM 710 C CA . VAL A 1 92 ? 8.047 1.428 -1.229 1.00 94.56 92 VAL A CA 1
ATOM 711 C C . VAL A 1 92 ? 9.355 0.654 -1.445 1.00 94.56 92 VAL A C 1
ATOM 713 O O . VAL A 1 92 ? 9.624 -0.319 -0.737 1.00 94.56 92 VAL A O 1
ATOM 716 N N . PRO A 1 93 ? 10.181 1.037 -2.436 1.00 90.62 93 PRO A N 1
ATOM 717 C CA . PRO A 1 93 ? 11.355 0.250 -2.808 1.00 90.62 93 PRO A CA 1
ATOM 718 C C . PRO A 1 93 ? 12.574 0.470 -1.909 1.00 90.62 93 PRO A C 1
ATOM 720 O O . PRO A 1 93 ? 13.448 -0.393 -1.847 1.00 90.62 93 PRO A O 1
ATOM 723 N N . ILE A 1 94 ? 12.647 1.602 -1.208 1.00 93.31 94 ILE A N 1
ATOM 724 C CA . ILE A 1 94 ? 13.768 1.904 -0.318 1.00 93.31 94 ILE A CA 1
ATOM 725 C C . ILE A 1 94 ? 13.641 1.070 0.959 1.00 93.31 94 ILE A C 1
ATOM 727 O O . ILE A 1 94 ? 12.623 1.110 1.652 1.00 93.31 94 ILE A O 1
ATOM 731 N N . VAL A 1 95 ? 14.686 0.302 1.267 1.00 91.19 95 VAL A N 1
ATOM 732 C CA . VAL A 1 95 ? 14.743 -0.548 2.463 1.00 91.19 95 VAL A CA 1
ATOM 733 C C . VAL A 1 95 ? 14.595 0.319 3.716 1.00 91.19 95 VAL A C 1
ATOM 735 O O . VAL A 1 95 ? 15.241 1.354 3.840 1.00 91.19 95 VAL A O 1
ATOM 738 N N . GLY A 1 96 ? 13.703 -0.076 4.627 1.00 90.69 96 GLY A N 1
ATOM 739 C CA . GLY A 1 96 ? 13.408 0.659 5.864 1.00 90.69 96 GLY A CA 1
ATOM 740 C C . GLY A 1 96 ? 12.472 1.864 5.700 1.00 90.69 96 GLY A C 1
ATOM 741 O O . GLY A 1 96 ? 11.786 2.227 6.651 1.00 90.69 96 GLY A O 1
ATOM 742 N N . ALA A 1 97 ? 12.340 2.432 4.496 1.00 93.94 97 ALA A N 1
ATOM 743 C CA . ALA A 1 97 ? 11.461 3.583 4.260 1.00 93.94 97 ALA A CA 1
ATOM 744 C C . ALA A 1 97 ? 9.966 3.242 4.336 1.00 93.94 97 ALA A C 1
ATOM 746 O O . ALA A 1 97 ? 9.129 4.138 4.397 1.00 93.94 97 ALA A O 1
ATOM 747 N N . VAL A 1 98 ? 9.610 1.958 4.338 1.00 93.75 98 VAL A N 1
ATOM 748 C CA . VAL A 1 98 ? 8.227 1.506 4.512 1.00 93.75 98 VAL A CA 1
ATOM 749 C C . VAL A 1 98 ? 7.717 1.778 5.939 1.00 93.75 98 VAL A C 1
ATOM 751 O O . VAL A 1 98 ? 6.567 2.167 6.090 1.00 93.75 98 VAL A O 1
ATOM 754 N N . TRP A 1 99 ? 8.567 1.737 6.976 1.00 94.00 99 TRP A N 1
ATOM 755 C CA . TRP A 1 99 ? 8.130 1.842 8.384 1.00 94.00 99 TRP A CA 1
ATOM 756 C C . TRP A 1 99 ? 7.456 3.175 8.744 1.00 94.00 99 TRP A C 1
ATOM 758 O O . TRP A 1 99 ? 6.383 3.145 9.349 1.00 94.00 99 TRP A O 1
ATOM 768 N N . PRO A 1 100 ? 7.986 4.347 8.338 1.00 94.81 100 PRO A N 1
ATOM 769 C CA . PRO A 1 100 ? 7.319 5.627 8.585 1.00 94.81 100 PRO A CA 1
ATOM 770 C C . PRO A 1 100 ? 5.905 5.738 7.990 1.00 94.81 100 PRO A C 1
ATOM 772 O O . PRO A 1 100 ? 5.110 6.556 8.454 1.00 94.81 100 PRO A O 1
ATOM 775 N N . HIS A 1 10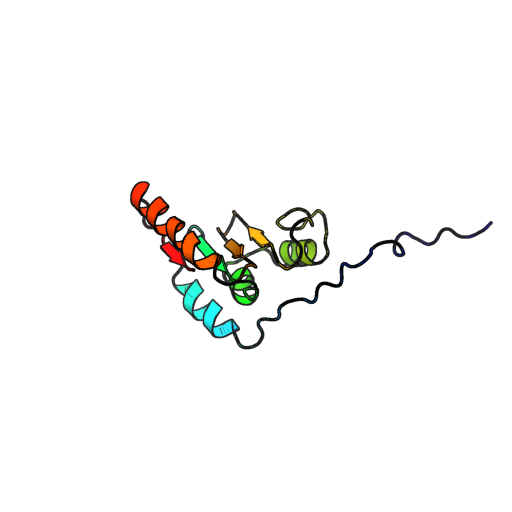1 ? 5.548 4.905 7.004 1.00 95.06 101 HIS A N 1
ATOM 776 C CA . HIS A 1 101 ? 4.207 4.902 6.412 1.00 95.06 101 HIS A CA 1
ATOM 777 C C . HIS A 1 101 ? 3.128 4.360 7.365 1.00 95.06 101 HIS A C 1
ATOM 779 O O . HIS A 1 101 ? 1.942 4.590 7.126 1.00 95.06 101 HIS A O 1
ATOM 785 N N . ALA A 1 102 ? 3.509 3.768 8.506 1.00 95.12 102 ALA A N 1
ATOM 786 C CA . ALA A 1 102 ? 2.594 3.482 9.614 1.00 95.12 102 ALA A CA 1
ATOM 787 C C . ALA A 1 102 ? 1.844 4.735 10.112 1.00 95.12 102 ALA A C 1
ATOM 789 O O . ALA A 1 102 ? 0.767 4.619 10.697 1.00 95.12 102 ALA A O 1
ATOM 790 N N . GLY A 1 103 ? 2.339 5.943 9.805 1.00 96.38 103 GLY A N 1
ATOM 791 C CA . GLY A 1 103 ? 1.609 7.199 9.998 1.00 96.38 103 GLY A CA 1
ATOM 792 C C . GLY A 1 103 ? 0.225 7.242 9.329 1.00 96.38 103 GLY A C 1
ATOM 793 O O . GLY A 1 103 ? -0.632 8.009 9.762 1.00 96.38 103 GLY A O 1
ATOM 794 N N . ALA A 1 104 ? -0.054 6.384 8.341 1.00 96.31 104 ALA A N 1
ATOM 795 C CA . ALA A 1 104 ? -1.401 6.209 7.799 1.00 96.31 104 ALA A CA 1
ATOM 796 C C . ALA A 1 104 ? -2.418 5.770 8.871 1.00 96.31 104 ALA A C 1
ATOM 798 O O . ALA A 1 104 ? -3.535 6.284 8.885 1.00 96.31 104 ALA A O 1
ATOM 799 N N . ALA A 1 105 ? -2.024 4.909 9.818 1.00 96.88 105 ALA A N 1
ATOM 800 C CA . ALA A 1 105 ? -2.880 4.524 10.944 1.00 96.88 105 ALA A CA 1
ATOM 801 C C . ALA A 1 105 ? -3.188 5.721 11.857 1.00 96.88 105 ALA A C 1
ATOM 803 O O . ALA A 1 105 ? -4.327 5.909 12.284 1.00 96.88 105 ALA A O 1
ATOM 804 N N . LEU A 1 106 ? -2.195 6.583 12.105 1.00 97.69 106 LEU A N 1
ATOM 805 C CA . LEU A 1 106 ? -2.407 7.826 12.850 1.00 97.69 106 LEU A CA 1
ATOM 806 C C . LEU A 1 106 ? -3.392 8.745 12.115 1.00 97.69 106 LEU A C 1
ATOM 808 O O . LEU A 1 106 ? -4.303 9.291 12.736 1.00 97.69 106 LEU A O 1
ATOM 812 N N . ALA A 1 107 ? -3.263 8.869 10.793 1.00 97.25 107 ALA A N 1
ATOM 813 C CA . ALA A 1 107 ? -4.188 9.652 9.983 1.00 97.25 107 ALA A CA 1
ATOM 814 C C . ALA A 1 107 ? -5.623 9.093 10.020 1.00 97.25 107 ALA A C 1
ATOM 816 O O . ALA A 1 107 ? -6.572 9.877 10.047 1.00 97.25 107 ALA A O 1
ATOM 817 N N . PHE A 1 108 ? -5.805 7.768 10.047 1.00 97.25 108 PHE A N 1
ATOM 818 C CA . PHE A 1 108 ? -7.124 7.151 10.221 1.00 97.25 108 PHE A CA 1
ATOM 819 C C . PHE A 1 108 ? -7.719 7.461 11.592 1.00 97.25 108 PHE A C 1
ATOM 821 O O . PHE A 1 108 ? -8.852 7.942 11.661 1.00 97.25 108 PHE A O 1
ATOM 828 N N . LYS A 1 109 ? -6.920 7.329 12.656 1.00 97.69 109 LYS A N 1
ATOM 829 C CA . LYS A 1 109 ? -7.327 7.684 14.020 1.00 97.69 109 LYS A CA 1
ATOM 830 C C . LYS A 1 109 ? -7.750 9.150 14.135 1.00 97.69 109 LYS A C 1
ATOM 832 O O . LYS A 1 109 ? -8.810 9.439 14.678 1.00 97.69 109 LYS A O 1
ATOM 837 N N . MET A 1 110 ? -6.964 10.077 13.584 1.00 98.12 110 MET A N 1
ATOM 838 C CA . MET A 1 110 ? -7.281 11.515 13.597 1.00 98.12 110 MET A CA 1
ATOM 839 C C . MET A 1 110 ? -8.557 11.855 12.818 1.00 98.12 110 MET A C 1
ATOM 841 O O . MET A 1 110 ? -9.215 12.845 13.122 1.00 98.12 110 MET A O 1
ATOM 845 N N . LYS A 1 111 ? -8.910 11.047 11.813 1.00 97.44 111 LYS A N 1
ATOM 846 C CA . LYS A 1 111 ? -10.127 11.211 11.006 1.00 97.44 111 LYS A CA 1
ATOM 847 C C . LYS A 1 111 ? -11.332 10.443 11.561 1.00 97.44 111 LYS A C 1
ATOM 849 O O . LYS A 1 111 ? -12.369 10.444 10.906 1.00 97.44 111 LYS A O 1
ATOM 854 N N . GLY A 1 112 ? -11.199 9.770 12.708 1.00 96.56 112 GLY A N 1
ATOM 855 C CA . GLY A 1 112 ? -12.263 8.943 13.286 1.00 96.56 112 GLY A CA 1
ATOM 856 C C . GLY A 1 112 ? -12.665 7.761 12.399 1.00 96.56 112 GLY A C 1
ATOM 857 O O . GLY A 1 112 ? -13.823 7.358 12.408 1.00 96.56 112 GLY A O 1
ATOM 858 N N . LYS A 1 113 ? -11.736 7.246 11.585 1.00 96.44 113 LYS A N 1
ATOM 859 C CA . LYS A 1 113 ? -11.971 6.091 10.714 1.00 96.44 113 LYS A CA 1
ATOM 860 C C . LYS A 1 113 ? -11.511 4.811 11.394 1.00 96.44 113 LYS A C 1
ATOM 862 O O . LYS A 1 113 ? -10.405 4.776 11.924 1.00 96.44 113 LYS A O 1
ATOM 867 N N . ASP A 1 114 ? -12.305 3.755 11.265 1.00 95.25 114 ASP A N 1
ATOM 868 C CA . ASP A 1 114 ? -11.989 2.404 11.755 1.00 95.25 114 ASP A CA 1
ATOM 869 C C . ASP A 1 114 ? -11.069 1.620 10.794 1.00 95.25 114 ASP A C 1
ATOM 871 O O . ASP A 1 114 ? -11.137 0.404 10.668 1.00 95.25 114 ASP A O 1
ATOM 875 N N . ASN A 1 115 ? -10.235 2.338 10.038 1.00 96.44 115 ASN A N 1
ATOM 876 C CA . ASN A 1 115 ? -9.328 1.748 9.062 1.00 96.44 115 ASN A CA 1
ATOM 877 C C . ASN A 1 115 ? -7.982 1.403 9.695 1.00 96.44 115 ASN A C 1
ATOM 879 O O . ASN A 1 115 ? -7.464 2.143 10.536 1.00 96.44 115 ASN A O 1
ATOM 883 N N . VAL A 1 116 ? -7.359 0.339 9.193 1.00 96.88 116 VAL A N 1
ATOM 884 C CA . VAL A 1 116 ? -6.019 -0.088 9.610 1.00 96.88 116 VAL A CA 1
ATOM 885 C C . VAL A 1 116 ? -4.974 0.174 8.526 1.00 96.88 116 VAL A C 1
ATOM 887 O O . VAL A 1 116 ? -5.282 0.307 7.338 1.00 96.88 116 VAL A O 1
ATOM 890 N N . ALA A 1 117 ? -3.710 0.271 8.940 1.00 96.56 117 ALA A N 1
ATOM 891 C CA . ALA A 1 117 ? -2.568 0.323 8.035 1.00 96.56 117 ALA A CA 1
ATOM 892 C C . ALA A 1 117 ? -1.651 -0.873 8.298 1.00 96.56 117 ALA A C 1
ATOM 894 O O . ALA A 1 117 ? -1.190 -1.062 9.423 1.00 96.56 117 ALA A O 1
ATOM 895 N N . VAL A 1 118 ? -1.379 -1.654 7.255 1.00 96.06 118 VAL A N 1
ATOM 896 C CA . VAL A 1 118 ? -0.415 -2.758 7.276 1.00 96.06 118 VAL A CA 1
ATOM 897 C C . VAL A 1 118 ? 0.847 -2.320 6.557 1.00 96.06 118 VAL A C 1
ATOM 899 O O . VAL A 1 118 ? 0.771 -1.754 5.464 1.00 96.06 118 VAL A O 1
ATOM 902 N N . VAL A 1 119 ? 1.991 -2.563 7.192 1.00 93.12 119 VAL A N 1
ATOM 903 C CA . VAL A 1 119 ? 3.306 -2.046 6.811 1.00 93.12 119 VAL A CA 1
ATOM 904 C C . VAL A 1 119 ? 4.327 -3.175 6.837 1.00 93.12 119 VAL A C 1
ATOM 906 O O . VAL A 1 119 ? 4.303 -3.945 7.821 1.00 93.12 119 VAL A O 1
#